Protein 2EA9 (pdb70)

Organism: Escherichia coli (strain K12) (NCBI:txid83333)

Solvent-accessible surface area: 5491 Å² total; per-residue (Å²): 143,63,20,13,96,30,4,106,119,46,128,75,76,23,13,24,7,7,40,0,40,24,108,68,74,115,16,66,119,58,75,95,50,19,23,86,42,48,169,10,55,130,57,45,62,76,116,8,102,109,4,30,77,71,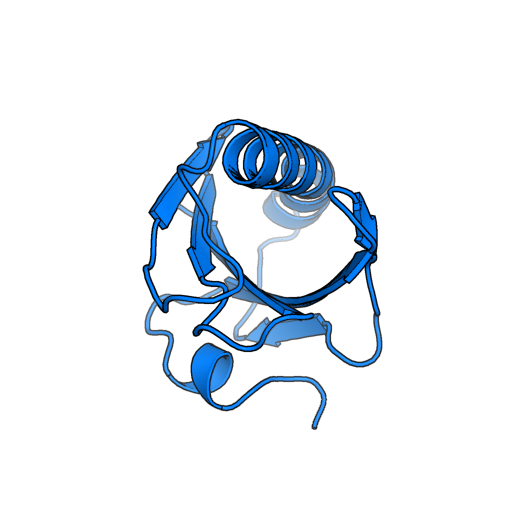0,23,54,46,0,46,64,23,14,94,93,40,104,1,42,38,178,103,68,70,67,27,73,17,138,45,119,56,8,6,0,30,0,9,1,67,27,42,86,20,75,0,26,2,0,0,20,38,113

CATH classification: 3.30.450.20

Secondary structure (DSSP, 8-state):
--S-HHHHT--SSSEEEEEEEEETTEEEP-GGGEEEES---TTHHHHHHHHHHHHHHHHHHHHHHSSS-TTS--EEEEEETTEEEEEE-TT-SSEEEEEEEE-

Nearest PDB structures (foldseek):
  2ea9-assembly1_A  TM=1.010E+00  e=6.365E-22  Escherichia coli
  2inw-assembly2_B  TM=9.577E-01  e=6.386E-15  Shigella flexneri
  2h28-assembly3_A  TM=9.474E-01  e=1.035E-14  Escherichia coli
  2h28-assembly3_B  TM=9.550E-01  e=2.889E-14  Escherichia coli
  2jn7-assembly1_A  TM=7.234E-01  e=9.665E-14  Escherichia coli

Radius of gyration: 12.67 Å; Cα contacts (8 Å, |Δi|>4): 206; chains: 1; bounding box: 33×30×24 Å

Foldseek 3Di:
DLEDPVRVPDDDPFKKKFKWWDDPLATHGDNSNIDTDHDDDPVVVVVVVVCPVVVRVVSSVCVVVVVADLQDWDWDWDDDDQKIKIWTNNRPNTIIIMMMDGD

InterPro domains:
  IPR009320 Antitoxin CbeA [PF06154] (5-103)
  IPR038025 Antitoxin CbeA superfamily [SSF143737] (3-104)

B-factor: mean 31.75, std 6.71, range [15.85, 56.63]

Sequence (103 aa):
MSNTTWGLQRDITPRLGARLVQEGNQLHYLADRASITGKFSDAECPKLDVVFPHFISQIESMLTTGELNPRHAQCVTLYHNGFTCEADTLGSCGYVYIAVYPT

Structure (mmCIF, N/CA/C/O backbone):
data_2EA9
#
_entry.id   2EA9
#
_cell.length_a   49.865
_cell.length_b   49.865
_cell.length_c   38.540
_cell.angle_alpha   90.00
_cell.angle_beta   90.00
_cell.angle_gamma   120.00
#
_symmetry.space_group_name_H-M   'P 32'
#
loop_
_entity.id
_entity.type
_entity.pdbx_description
1 polymer 'Hypothetical protein yfjZ'
2 water water
#
loop_
_atom_site.group_PDB
_atom_site.id
_atom_site.type_symbol
_atom_site.label_atom_id
_atom_site.label_alt_id
_atom_site.label_comp_id
_atom_site.label_asym_id
_atom_site.label_entity_id
_atom_site.label_seq_id
_atom_site.pdbx_PDB_ins_code
_atom_site.Cartn_x
_atom_site.Cartn_y
_atom_site.Cartn_z
_atom_site.occupancy
_atom_site.B_iso_or_equiv
_atom_site.auth_seq_id
_atom_site.auth_comp_id
_atom_site.auth_asym_id
_atom_site.auth_atom_id
_atom_site.pdbx_PDB_model_num
ATOM 1 N N . MET A 1 1 ? 8.559 -1.586 10.704 1.00 34.99 8 MET A N 1
ATOM 2 C CA . MET A 1 1 ? 7.463 -0.724 11.256 1.00 35.02 8 MET A CA 1
ATOM 3 C C . MET A 1 1 ? 6.617 -0.070 10.171 1.00 33.86 8 MET A C 1
ATOM 4 O O . MET A 1 1 ? 7.133 0.616 9.295 1.00 34.56 8 MET A O 1
ATOM 9 N N . SER A 1 2 ? 5.312 -0.284 10.257 1.00 33.69 9 SER A N 1
ATOM 10 C CA . SER A 1 2 ? 4.363 0.298 9.327 1.00 33.91 9 SER A CA 1
ATOM 11 C C . SER A 1 2 ? 3.920 1.646 9.915 1.00 34.06 9 SER A C 1
ATOM 12 O O . SER A 1 2 ? 3.568 2.573 9.180 1.00 33.69 9 SER A O 1
ATOM 15 N N . ASN A 1 3 ? 3.943 1.749 11.244 1.00 32.31 10 ASN A N 1
ATOM 16 C CA . ASN A 1 3 ? 3.570 2.993 11.924 1.00 31.13 10 ASN A CA 1
ATOM 17 C C . ASN A 1 3 ? 4.872 3.734 12.196 1.00 29.45 10 ASN A C 1
ATOM 18 O O . ASN A 1 3 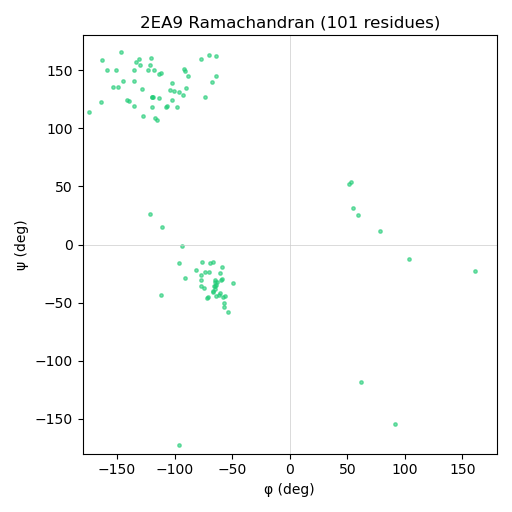? 5.927 3.340 11.704 1.00 27.53 10 ASN A O 1
ATOM 23 N N . THR A 1 4 ? 4.786 4.824 12.950 1.00 26.66 11 THR A N 1
ATOM 24 C CA . THR A 1 4 ? 5.971 5.596 13.317 1.00 24.20 11 THR A CA 1
ATOM 25 C C . THR A 1 4 ? 5.875 5.798 14.823 1.00 22.38 11 THR A C 1
ATOM 26 O O . THR A 1 4 ? 4.795 5.649 15.396 1.00 22.74 11 THR A O 1
ATOM 30 N N . THR A 1 5 ? 6.993 6.101 15.469 1.00 23.33 12 THR A N 1
ATOM 31 C CA . THR A 1 5 ? 6.967 6.332 16.908 1.00 23.27 12 THR A CA 1
ATOM 32 C C . THR A 1 5 ? 5.956 7.444 17.226 1.00 23.23 12 THR A C 1
ATOM 33 O O . THR A 1 5 ? 5.146 7.319 18.147 1.00 25.00 12 THR A O 1
ATOM 37 N N . TRP A 1 6 ? 5.991 8.519 16.443 1.00 23.52 13 TRP A N 1
ATOM 38 C CA . TRP A 1 6 ? 5.073 9.647 16.632 1.00 23.24 13 TRP A CA 1
ATOM 39 C C . TRP A 1 6 ? 3.625 9.212 16.463 1.00 22.47 13 TRP A C 1
ATOM 40 O O . TRP A 1 6 ? 2.750 9.607 17.237 1.00 22.88 13 TRP A O 1
ATOM 51 N N . GLY A 1 7 ? 3.385 8.407 15.431 1.00 22.51 14 GLY A N 1
ATOM 52 C CA . GLY A 1 7 ? 2.044 7.932 15.149 1.00 22.15 14 GLY A CA 1
ATOM 53 C C . GLY A 1 7 ? 1.492 7.008 16.217 1.00 22.76 14 GLY A C 1
ATOM 54 O O . GLY A 1 7 ? 0.289 7.019 16.495 1.00 22.41 14 GLY A O 1
ATOM 55 N N . LEU A 1 8 ? 2.358 6.186 16.803 1.00 24.39 15 LEU A N 1
ATOM 56 C CA . LEU A 1 8 ? 1.925 5.272 17.858 1.00 26.95 15 LEU A CA 1
ATOM 57 C C . LEU A 1 8 ? 1.546 6.019 19.149 1.00 28.76 15 LEU A C 1
ATOM 58 O O . LEU A 1 8 ? 0.893 5.451 20.021 1.00 28.43 15 LEU A O 1
ATOM 63 N N . GLN A 1 9 ? 1.953 7.285 19.263 1.00 29.45 16 GLN A N 1
ATOM 64 C CA . GLN A 1 9 ? 1.653 8.084 20.445 1.00 32.36 16 GLN A CA 1
ATOM 65 C C . GLN A 1 9 ? 0.390 8.907 20.305 1.00 35.37 16 GLN A C 1
ATOM 66 O O . GLN A 1 9 ? 0.023 9.638 21.227 1.00 36.60 16 GLN A O 1
ATOM 72 N N . ARG A 1 10 ? -0.265 8.826 19.150 1.00 37.18 17 ARG A N 1
ATOM 73 C CA . ARG A 1 10 ? -1.514 9.557 18.953 1.00 39.18 17 ARG A CA 1
ATOM 74 C C . ARG A 1 10 ? -2.460 8.924 19.964 1.00 40.25 17 ARG A C 1
ATOM 75 O O . ARG A 1 10 ? -2.200 7.821 20.451 1.00 40.79 17 ARG A O 1
ATOM 83 N N . ASP A 1 11 ? -3.553 9.601 20.284 1.00 41.84 18 ASP A N 1
ATOM 84 C CA . ASP A 1 11 ? -4.493 9.047 21.254 1.00 43.06 18 ASP A CA 1
ATOM 85 C C . ASP A 1 11 ? -5.833 8.649 20.641 1.00 42.38 18 ASP A C 1
ATOM 86 O O . ASP A 1 11 ? -6.359 7.580 20.949 1.00 44.00 18 ASP A O 1
ATOM 91 N N . ILE A 1 12 ? -6.373 9.493 19.765 1.00 40.40 19 ILE A N 1
ATOM 92 C CA . ILE A 1 12 ? -7.670 9.217 19.158 1.00 38.34 19 ILE A CA 1
ATOM 93 C C . ILE A 1 12 ? -7.691 7.969 18.289 1.00 38.97 19 ILE A C 1
ATOM 94 O O . ILE A 1 12 ? -6.719 7.629 17.613 1.00 38.24 19 ILE A O 1
ATOM 99 N N . THR A 1 13 ? -8.825 7.289 18.318 1.00 37.81 20 THR A N 1
ATOM 100 C CA . THR A 1 13 ? -9.007 6.067 17.561 1.00 37.30 20 THR A CA 1
ATOM 101 C C . THR A 1 13 ? -10.454 6.044 17.095 1.00 35.78 20 THR A C 1
ATOM 102 O O . THR A 1 13 ? -11.345 6.458 17.832 1.00 37.46 20 THR A O 1
ATOM 106 N N . PRO A 1 14 ? -10.706 5.586 15.856 1.00 33.67 21 PRO A N 1
ATOM 107 C CA . PRO A 1 14 ? -9.731 5.096 14.882 1.00 30.81 21 PRO A CA 1
ATOM 108 C C . PRO A 1 14 ? -8.956 6.210 14.195 1.00 28.70 21 PRO A C 1
ATOM 109 O O . PRO A 1 14 ? -9.393 7.361 14.154 1.00 28.77 21 PRO A O 1
ATOM 113 N N . ARG A 1 15 ? -7.804 5.857 13.647 1.00 26.40 22 ARG A N 1
ATOM 114 C CA . ARG A 1 15 ? -7.001 6.829 12.944 1.00 25.16 22 ARG A CA 1
ATOM 115 C C . ARG A 1 15 ? -6.163 6.202 11.853 1.00 25.37 22 ARG A C 1
ATOM 116 O O . ARG A 1 15 ? -5.771 5.037 11.938 1.00 25.66 22 ARG A O 1
ATOM 124 N N . LEU A 1 16 ? -5.907 6.998 10.824 1.00 25.38 23 LEU A N 1
ATOM 125 C CA . LEU A 1 16 ? -5.092 6.600 9.685 1.00 25.15 23 LEU A CA 1
ATOM 126 C C . LEU A 1 16 ? -3.769 7.337 9.855 1.00 24.18 23 LEU A C 1
ATOM 127 O O . LEU A 1 16 ? -3.743 8.569 9.879 1.00 23.50 23 LEU A O 1
ATOM 132 N N . GLY A 1 17 ? -2.676 6.595 9.980 1.00 21.23 24 GLY A N 1
ATOM 133 C CA . GLY A 1 17 ? -1.394 7.243 10.143 1.00 21.22 24 GLY A CA 1
ATOM 134 C 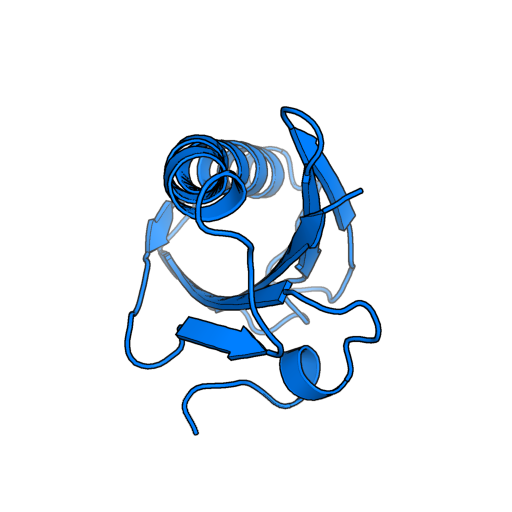C . GLY A 1 17 ? -0.496 7.041 8.937 1.00 21.10 24 GLY A C 1
ATOM 135 O O . GLY A 1 17 ? -0.572 6.016 8.262 1.00 21.56 24 GLY A O 1
ATOM 136 N N . ALA A 1 18 ? 0.344 8.019 8.646 1.00 20.33 25 ALA A N 1
ATOM 137 C CA . ALA A 1 18 ? 1.253 7.885 7.524 1.00 22.67 25 ALA A CA 1
ATOM 138 C C . ALA A 1 18 ? 2.417 8.829 7.674 1.00 21.95 25 ALA A C 1
ATOM 139 O O . ALA A 1 18 ? 2.298 9.892 8.285 1.00 22.44 25 ALA A O 1
ATOM 141 N N . ARG A 1 19 ? 3.548 8.420 7.121 1.00 20.71 26 ARG A N 1
ATOM 142 C CA . ARG A 1 19 ? 4.733 9.248 7.124 1.00 21.19 26 ARG A CA 1
ATOM 143 C C . ARG A 1 19 ? 4.964 9.495 5.643 1.00 21.94 26 ARG A C 1
ATOM 144 O O . ARG A 1 19 ? 5.315 8.577 4.904 1.00 24.32 26 ARG A O 1
ATOM 152 N N . LEU A 1 20 ? 4.722 10.722 5.208 1.00 22.46 27 LEU A N 1
ATOM 153 C CA . LEU A 1 20 ? 4.912 11.079 3.812 1.00 24.18 27 LEU A CA 1
ATOM 154 C C . LEU A 1 20 ? 6.319 11.625 3.571 1.00 25.16 27 LEU A C 1
ATOM 155 O O . LEU A 1 20 ? 6.944 12.203 4.465 1.00 24.67 27 LEU A O 1
ATOM 160 N N . VAL A 1 21 ? 6.815 11.429 2.357 1.00 27.34 28 VAL A N 1
ATOM 161 C CA . VAL A 1 21 ? 8.139 11.912 1.985 1.00 29.74 28 VAL A CA 1
ATOM 162 C C . VAL A 1 21 ? 7.977 13.257 1.289 1.00 30.96 28 VAL A C 1
ATOM 163 O O . VAL A 1 21 ? 7.167 13.414 0.371 1.00 28.47 28 VAL A O 1
ATOM 167 N N . GLN A 1 22 ? 8.765 14.225 1.731 1.00 32.66 29 GLN A N 1
ATOM 168 C CA . GLN A 1 22 ? 8.707 15.546 1.154 1.00 33.88 29 GLN A CA 1
ATOM 169 C C . GLN A 1 22 ? 9.772 15.807 0.100 1.00 36.07 29 GLN A C 1
ATOM 170 O O . GLN A 1 22 ? 10.966 15.745 0.378 1.00 36.48 29 GLN A O 1
ATOM 176 N N . GLU A 1 23 ? 9.323 16.079 -1.120 1.00 37.73 30 GLU A N 1
ATOM 177 C CA . GLU A 1 23 ? 10.215 16.408 -2.222 1.00 38.95 30 GLU A CA 1
ATOM 178 C C . GLU A 1 23 ? 9.855 17.841 -2.553 1.00 38.81 30 GLU A C 1
ATOM 179 O O . GLU A 1 23 ? 8.791 18.107 -3.115 1.00 37.57 30 GLU A O 1
ATOM 185 N N . GLY A 1 24 ? 10.736 18.769 -2.202 1.00 38.23 31 GLY A N 1
ATOM 186 C CA . GLY A 1 24 ? 10.428 20.161 -2.451 1.00 37.66 31 GLY A CA 1
ATOM 187 C C . GLY A 1 24 ? 9.188 20.445 -1.630 1.00 37.50 31 GLY A C 1
ATOM 188 O O . GLY A 1 24 ? 9.207 20.313 -0.403 1.00 37.84 31 GLY A O 1
ATOM 189 N N . ASN A 1 25 ? 8.103 20.819 -2.304 1.00 37.46 32 ASN A N 1
ATOM 190 C CA . ASN A 1 25 ? 6.839 21.106 -1.632 1.00 37.56 32 ASN A CA 1
ATOM 191 C C . ASN A 1 25 ? 5.793 20.053 -1.969 1.00 35.36 32 ASN A C 1
ATOM 192 O O . ASN A 1 25 ? 4.597 20.251 -1.742 1.00 35.25 32 ASN A O 1
ATOM 197 N N . GLN A 1 26 ? 6.258 18.933 -2.511 1.00 34.65 33 GLN A N 1
ATOM 198 C CA . GLN A 1 26 ? 5.383 17.834 -2.876 1.00 34.45 33 GLN A CA 1
ATOM 199 C C . GLN A 1 26 ? 5.479 16.707 -1.871 1.00 32.47 33 GLN A C 1
ATOM 200 O O . GLN A 1 26 ? 6.575 16.306 -1.479 1.00 31.33 33 GLN A O 1
ATOM 206 N N . LEU A 1 27 ? 4.327 16.207 -1.445 1.00 31.28 34 LEU A N 1
ATOM 207 C CA . LEU A 1 27 ? 4.294 15.114 -0.481 1.00 32.26 34 LEU A CA 1
ATOM 208 C C . LEU A 1 27 ? 3.993 13.801 -1.174 1.00 32.23 34 LEU A C 1
ATOM 209 O O . LEU A 1 27 ? 2.979 13.672 -1.853 1.00 33.67 34 LEU A O 1
ATOM 214 N N . HIS A 1 28 ? 4.872 12.825 -0.999 1.00 32.47 35 HIS A N 1
ATOM 215 C CA . HIS A 1 28 ? 4.672 11.531 -1.616 1.00 33.29 35 HIS A CA 1
ATOM 216 C C . HIS A 1 28 ? 4.158 10.523 -0.613 1.00 34.12 35 HIS A C 1
ATOM 217 O O . HIS A 1 28 ? 4.595 10.478 0.538 1.00 33.59 35 HIS A O 1
ATOM 224 N N . TYR A 1 29 ? 3.217 9.708 -1.062 1.00 34.32 36 TYR A N 1
ATOM 225 C CA . TYR A 1 29 ? 2.631 8.693 -0.211 1.00 34.43 36 TYR A CA 1
ATOM 226 C C . TYR A 1 29 ? 3.383 7.381 -0.298 1.00 35.33 36 TYR A C 1
ATOM 227 O O . TYR A 1 29 ? 3.720 6.922 -1.387 1.00 35.12 36 TYR A O 1
ATOM 236 N N . LEU A 1 30 ? 3.634 6.778 0.859 1.00 35.61 37 LEU A N 1
ATOM 237 C CA . LEU A 1 30 ? 4.311 5.492 0.927 1.00 36.08 37 LEU A CA 1
ATOM 238 C C . LEU A 1 30 ? 3.485 4.534 1.771 1.00 36.54 37 LEU A C 1
ATOM 239 O O . LEU A 1 30 ? 3.362 4.698 2.987 1.00 35.80 37 LEU A O 1
ATOM 244 N N . ALA A 1 31 ? 2.916 3.536 1.100 1.00 35.63 38 ALA A N 1
ATOM 245 C CA . ALA A 1 31 ? 2.080 2.525 1.737 1.00 37.84 38 ALA A CA 1
ATOM 246 C C . ALA A 1 31 ? 2.802 1.739 2.834 1.00 39.06 38 ALA A C 1
ATOM 247 O O . ALA A 1 31 ? 2.176 1.278 3.788 1.00 40.34 38 ALA A O 1
ATOM 249 N N . ASP A 1 32 ? 4.116 1.591 2.693 1.00 38.94 39 ASP A N 1
ATOM 250 C CA . ASP A 1 32 ? 4.915 0.856 3.666 1.00 38.88 39 ASP A CA 1
ATOM 251 C C . ASP A 1 32 ? 4.936 1.603 4.998 1.00 37.56 39 ASP A C 1
ATOM 252 O O . ASP A 1 32 ? 5.339 1.053 6.025 1.00 37.47 39 ASP A O 1
ATOM 257 N N . ARG A 1 33 ? 4.525 2.868 4.971 1.00 35.53 40 ARG A N 1
ATOM 258 C CA . ARG A 1 33 ? 4.482 3.685 6.182 1.00 33.17 40 ARG A CA 1
ATOM 259 C C . ARG A 1 33 ? 3.077 4.204 6.455 1.00 32.34 40 ARG A C 1
ATOM 260 O O . ARG A 1 33 ? 2.910 5.249 7.074 1.00 31.96 40 ARG A O 1
ATOM 268 N N . ALA A 1 34 ? 2.073 3.473 5.975 1.00 31.44 41 ALA A N 1
ATOM 269 C CA . ALA A 1 34 ? 0.678 3.834 6.198 1.00 31.76 41 ALA A CA 1
ATOM 270 C C . ALA A 1 34 ? 0.088 2.745 7.092 1.00 32.34 41 ALA A C 1
ATOM 271 O O . ALA A 1 34 ? 0.470 1.577 6.991 1.00 31.43 41 ALA A O 1
ATOM 273 N N . SER A 1 35 ? -0.844 3.124 7.960 1.00 31.69 42 SER A N 1
ATOM 274 C CA . SER A 1 35 ? -1.461 2.164 8.860 1.00 31.91 42 SER A CA 1
ATOM 275 C C . SER A 1 35 ? -2.749 2.693 9.457 1.00 31.83 42 SER A C 1
ATOM 276 O O . SER A 1 35 ? -2.975 3.900 9.499 1.00 32.24 42 SER A O 1
ATOM 279 N N . ILE A 1 36 ? -3.590 1.772 9.919 1.00 32.19 43 ILE A N 1
ATOM 280 C CA . ILE A 1 36 ? -4.860 2.118 10.546 1.00 30.73 43 ILE A CA 1
ATOM 281 C C . ILE A 1 36 ? -4.816 1.568 11.956 1.00 30.90 43 ILE A C 1
ATOM 282 O O . ILE A 1 36 ? -4.517 0.392 12.162 1.00 30.15 43 ILE A O 1
ATOM 287 N N . THR A 1 37 ? -5.083 2.431 12.927 1.00 31.84 44 THR A N 1
ATOM 288 C CA . THR A 1 37 ? -5.116 2.024 14.323 1.00 30.75 44 THR A CA 1
ATOM 289 C C . THR A 1 37 ? -6.591 2.057 14.670 1.00 29.85 44 THR A C 1
ATOM 290 O O . THR A 1 37 ? -7.237 3.107 14.594 1.00 29.40 44 THR A O 1
ATOM 294 N N . GLY A 1 38 ? -7.124 0.898 15.031 1.00 31.03 45 GLY A N 1
ATOM 295 C CA . GLY A 1 38 ? -8.534 0.803 15.337 1.00 31.59 45 GLY A CA 1
ATOM 296 C C . GLY A 1 38 ? -9.209 0.446 14.028 1.00 33.95 45 GLY A C 1
ATOM 297 O O . GLY A 1 38 ? -8.566 -0.116 13.137 1.00 34.14 45 GLY A O 1
ATOM 298 N N . LYS A 1 39 ? -10.486 0.790 13.893 1.00 33.84 46 LYS A N 1
ATOM 299 C CA . LYS A 1 39 ? -11.225 0.471 12.678 1.00 34.88 46 LYS A CA 1
ATOM 300 C C . LYS A 1 39 ? -12.313 1.473 12.321 1.00 33.48 46 LYS A C 1
ATOM 301 O O . LYS A 1 39 ? -13.084 1.912 13.175 1.00 35.18 46 LYS A O 1
ATOM 307 N N . PHE A 1 40 ? -12.362 1.834 11.046 1.00 31.49 47 PHE A N 1
ATOM 308 C CA . PHE A 1 40 ? -13.365 2.751 10.539 1.00 31.01 47 PHE A CA 1
ATOM 309 C C . PHE A 1 40 ? -14.565 1.925 10.064 1.00 33.09 47 PHE A C 1
ATOM 310 O O . PHE A 1 40 ? -14.409 0.782 9.625 1.00 31.87 47 PHE A O 1
ATOM 318 N N . SER A 1 41 ? -15.757 2.506 10.163 1.00 34.02 48 SER A N 1
ATOM 319 C CA . SER A 1 41 ? -16.978 1.837 9.731 1.00 35.17 48 SER A CA 1
ATOM 320 C C . SER A 1 41 ? -16.945 1.749 8.211 1.00 36.16 48 SER A C 1
ATOM 321 O O . SER A 1 41 ? -16.172 2.454 7.564 1.00 34.74 48 SER A O 1
ATOM 324 N N . ASP A 1 42 ? -17.782 0.886 7.641 1.00 36.62 49 ASP A N 1
ATOM 325 C CA . ASP A 1 42 ? -17.824 0.734 6.190 1.00 37.23 49 ASP A CA 1
ATOM 326 C C . ASP A 1 42 ? -18.181 2.051 5.529 1.00 37.18 49 ASP A C 1
ATOM 327 O O . ASP A 1 42 ? -17.765 2.328 4.401 1.00 35.38 49 ASP A O 1
ATOM 332 N N . ALA A 1 43 ? -18.970 2.855 6.237 1.00 36.13 50 ALA A N 1
ATOM 333 C CA . ALA A 1 43 ? -19.400 4.152 5.729 1.00 36.16 50 ALA A CA 1
ATOM 334 C C . ALA A 1 43 ? -18.240 5.145 5.703 1.00 35.36 50 ALA A C 1
ATOM 335 O O . ALA A 1 43 ? -18.040 5.855 4.711 1.00 36.15 50 ALA A O 1
ATOM 337 N N . GLU A 1 44 ? -17.473 5.189 6.788 1.00 32.52 51 GLU A N 1
ATOM 338 C CA . GLU A 1 44 ? -16.335 6.099 6.884 1.00 31.89 51 GLU A CA 1
ATOM 339 C C . GLU A 1 44 ? -15.213 5.803 5.891 1.00 30.00 51 GLU A C 1
ATOM 340 O O . GLU A 1 44 ? -14.533 6.723 5.447 1.00 30.61 51 GLU A O 1
ATOM 346 N N . CYS A 1 45 ? -15.006 4.532 5.547 1.00 28.36 52 CYS A N 1
ATOM 347 C CA . CYS A 1 45 ? -13.925 4.183 4.623 1.00 29.09 52 CYS A CA 1
ATOM 348 C C . CYS A 1 45 ? -13.930 4.931 3.293 1.00 27.83 52 CYS A C 1
ATOM 349 O O . CYS A 1 45 ? -12.950 5.587 2.960 1.00 27.11 52 CYS A O 1
ATOM 352 N N . PRO A 1 46 ? -15.015 4.837 2.506 1.00 29.23 53 PRO A N 1
ATOM 353 C CA . PRO A 1 46 ? -14.953 5.580 1.245 1.00 29.89 53 PRO A CA 1
ATOM 354 C C . PRO A 1 46 ? -14.838 7.088 1.497 1.00 30.78 53 PRO A C 1
ATOM 355 O O . PRO A 1 46 ? -14.195 7.809 0.729 1.00 29.93 53 PRO A O 1
ATOM 359 N N . LYS A 1 47 ? -15.448 7.553 2.586 1.00 31.37 54 LYS A N 1
ATOM 360 C CA . LYS A 1 47 ? -15.414 8.970 2.952 1.00 31.86 54 LYS A CA 1
ATOM 361 C C . LYS A 1 47 ? -13.999 9.426 3.262 1.00 31.22 54 LYS A C 1
ATOM 362 O O . LYS A 1 47 ? -13.577 10.499 2.836 1.00 32.07 54 LYS A O 1
ATOM 368 N N . LEU A 1 48 ? -13.278 8.610 4.025 1.00 30.72 55 LEU A N 1
ATOM 369 C CA . LEU A 1 48 ? -11.902 8.922 4.384 1.00 30.79 55 LEU A CA 1
ATOM 370 C C . LEU A 1 48 ? -11.003 8.943 3.149 1.00 28.20 55 LEU A C 1
ATOM 371 O O . LEU A 1 48 ? -10.069 9.746 3.070 1.00 28.46 55 LEU A O 1
ATOM 376 N N . ASP A 1 49 ? -11.273 8.064 2.188 1.00 26.57 56 ASP A N 1
ATOM 377 C CA . ASP A 1 49 ? -10.463 8.028 0.962 1.00 28.50 56 ASP A CA 1
ATOM 378 C C . ASP A 1 49 ? -10.628 9.310 0.165 1.00 27.96 56 ASP A C 1
ATOM 379 O O . ASP A 1 49 ? -9.714 9.726 -0.539 1.00 28.66 56 ASP A O 1
ATOM 384 N N . VAL A 1 50 ? -11.801 9.925 0.266 1.00 30.44 57 VAL A N 1
ATOM 385 C CA . VAL A 1 50 ? -12.062 11.160 -0.459 1.00 32.03 57 VAL A CA 1
ATOM 386 C C . VAL A 1 50 ? -11.399 12.354 0.227 1.00 32.40 57 VAL A C 1
ATOM 387 O O . VAL A 1 50 ? -10.915 13.262 -0.443 1.00 35.81 57 VAL A O 1
ATOM 391 N N . VAL A 1 51 ? -11.358 12.348 1.558 1.00 32.81 58 VAL A N 1
ATOM 392 C CA . VAL A 1 51 ? -10.765 13.462 2.302 1.00 32.57 58 VAL A CA 1
ATOM 393 C C . VAL A 1 51 ? -9.242 13.443 2.426 1.00 32.57 58 VAL A C 1
ATOM 394 O O . VAL A 1 51 ? -8.624 14.487 2.663 1.00 34.18 58 VAL A O 1
ATOM 398 N N . PHE A 1 52 ? -8.637 12.270 2.271 1.00 31.36 59 PHE A N 1
ATOM 399 C CA . PHE A 1 52 ? -7.192 12.145 2.395 1.00 30.62 59 PHE A CA 1
ATOM 400 C C . PHE A 1 52 ? -6.420 13.052 1.428 1.00 31.17 59 PHE A C 1
ATOM 401 O O . PHE A 1 52 ? -5.551 13.828 1.848 1.00 31.16 59 PHE A O 1
ATOM 409 N N . PRO A 1 53 ? -6.722 12.968 0.120 1.00 31.45 60 PRO A N 1
ATOM 410 C CA . PRO A 1 53 ? -6.019 13.811 -0.850 1.00 31.43 60 PRO A CA 1
ATOM 411 C C . PRO A 1 53 ? -6.224 15.303 -0.582 1.00 31.22 60 PRO A C 1
ATOM 412 O O . PRO A 1 53 ? -5.407 16.134 -0.977 1.00 30.70 60 PRO A O 1
ATOM 416 N N . HIS A 1 54 ? -7.317 15.648 0.085 1.00 31.45 61 HIS A N 1
ATOM 417 C CA . HIS A 1 54 ? -7.568 17.049 0.373 1.00 32.26 61 HIS A CA 1
ATOM 418 C C . HIS A 1 54 ? -6.640 17.506 1.488 1.00 30.57 61 HIS A C 1
ATOM 419 O O . HIS A 1 54 ? -6.153 18.641 1.476 1.00 30.68 61 HIS A O 1
ATOM 426 N N . PHE A 1 55 ? -6.397 16.636 2.463 1.00 28.89 62 PHE A N 1
ATOM 427 C CA . PHE A 1 55 ? -5.484 16.997 3.543 1.00 26.89 62 PHE A CA 1
ATOM 428 C C . PHE A 1 55 ? -4.075 17.149 2.981 1.00 25.43 62 PHE A C 1
ATOM 429 O O . PHE A 1 55 ? -3.352 18.077 3.346 1.00 25.07 62 PHE A O 1
ATOM 437 N N . ILE A 1 56 ? -3.687 16.253 2.082 1.00 25.36 63 ILE A N 1
ATOM 438 C CA . ILE A 1 56 ? -2.350 16.342 1.504 1.00 27.06 63 ILE A CA 1
ATOM 439 C C . ILE A 1 56 ? -2.126 17.703 0.835 1.00 27.73 63 ILE A C 1
ATOM 440 O O . ILE A 1 56 ? -1.122 18.365 1.093 1.00 26.90 63 ILE A O 1
ATOM 445 N N . SER A 1 57 ? -3.057 18.114 -0.024 1.00 27.81 64 SER A N 1
ATOM 446 C CA . SER A 1 57 ? -2.939 19.405 -0.698 1.00 28.42 64 SER A CA 1
ATOM 447 C C . SER A 1 57 ? -2.903 20.545 0.326 1.00 28.13 64 SER A C 1
ATOM 448 O O . SER A 1 57 ? -2.125 21.492 0.184 1.00 29.32 64 SER A O 1
ATOM 451 N N . GLN A 1 58 ? -3.742 20.461 1.354 1.00 26.39 65 GLN A N 1
ATOM 452 C CA . GLN A 1 58 ? -3.758 21.497 2.378 1.00 27.07 65 GLN A CA 1
ATOM 453 C C . GLN A 1 58 ? -2.369 21.609 2.991 1.00 24.90 65 GLN A C 1
ATOM 454 O O . GLN A 1 58 ? -1.842 22.700 3.169 1.00 24.04 65 GLN A O 1
ATOM 460 N N . ILE A 1 59 ? -1.779 20.459 3.295 1.00 24.45 66 ILE A N 1
ATOM 461 C CA . ILE A 1 59 ? -0.452 20.386 3.888 1.00 22.32 66 ILE A CA 1
ATOM 462 C C . ILE A 1 59 ? 0.654 20.875 2.950 1.00 23.62 66 ILE A C 1
ATOM 463 O O . ILE A 1 59 ? 1.597 21.544 3.389 1.00 21.88 66 ILE A O 1
ATOM 468 N N . GLU A 1 60 ? 0.556 20.536 1.669 1.00 22.68 67 GLU A N 1
ATOM 469 C CA . GLU A 1 60 ? 1.566 20.991 0.708 1.00 24.36 67 GLU A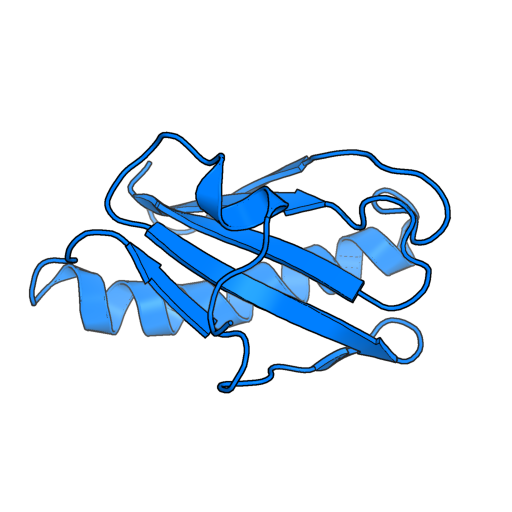 CA 1
ATOM 470 C C . GLU A 1 60 ? 1.478 22.509 0.634 1.00 24.59 67 GLU A C 1
ATOM 471 O O . GLU A 1 60 ? 2.490 23.199 0.523 1.00 22.31 67 GLU A O 1
ATOM 477 N N . SER A 1 61 ? 0.253 23.021 0.693 1.00 23.52 68 SER A N 1
ATOM 478 C CA . SER A 1 61 ? 0.028 24.452 0.649 1.00 26.36 68 SER A CA 1
ATOM 479 C C . SER A 1 61 ? 0.647 25.127 1.894 1.00 26.58 68 SER A C 1
ATOM 480 O O . SER A 1 61 ? 1.176 26.234 1.809 1.00 25.84 68 SER A O 1
ATOM 483 N N . MET A 1 62 ? 0.616 24.448 3.041 1.00 27.48 69 MET A N 1
ATOM 484 C CA . MET A 1 62 ? 1.184 25.011 4.264 1.00 24.83 69 MET A CA 1
ATOM 485 C C . MET A 1 62 ? 2.723 25.018 4.275 1.00 25.63 69 MET A C 1
ATOM 486 O O . MET A 1 62 ? 3.351 25.815 4.984 1.00 24.44 69 MET A O 1
ATOM 491 N N . LEU A 1 63 ? 3.327 24.134 3.492 1.00 24.43 70 LEU A N 1
ATOM 492 C CA . LEU A 1 63 ? 4.781 24.077 3.376 1.00 27.32 70 LEU A CA 1
ATOM 493 C C . LEU A 1 63 ? 5.252 25.220 2.473 1.00 27.76 70 LEU A C 1
ATOM 494 O O . LEU A 1 63 ? 6.348 25.741 2.634 1.00 28.14 70 LEU A O 1
ATOM 499 N N . THR A 1 64 ? 4.414 25.604 1.519 1.00 29.54 71 THR A N 1
ATOM 500 C CA . THR A 1 64 ? 4.760 26.691 0.617 1.00 29.29 71 THR A CA 1
ATOM 501 C C . THR A 1 64 ? 4.711 28.019 1.363 1.00 29.48 71 THR A C 1
ATOM 502 O O . THR A 1 64 ? 5.627 28.837 1.249 1.00 28.71 71 THR A O 1
ATOM 506 N N . THR A 1 65 ? 3.644 28.230 2.132 1.00 29.41 72 THR A N 1
ATOM 507 C CA . THR A 1 65 ? 3.492 29.471 2.885 1.00 29.77 72 THR A CA 1
ATOM 508 C C . THR A 1 65 ? 4.496 29.548 4.032 1.00 30.35 72 THR A C 1
ATOM 509 O O . THR A 1 65 ? 4.851 30.634 4.489 1.00 30.74 72 THR A O 1
ATOM 513 N N . GLY A 1 66 ? 4.965 28.392 4.486 1.00 30.07 73 GLY A N 1
ATOM 514 C CA . GLY A 1 66 ? 5.924 28.372 5.576 1.00 30.88 73 GLY A CA 1
ATOM 515 C C . GLY A 1 66 ? 5.273 27.974 6.884 1.00 31.66 73 GLY A C 1
ATOM 516 O O . GLY A 1 66 ? 5.950 27.673 7.864 1.00 33.28 73 GLY A O 1
ATOM 517 N N . GLU A 1 67 ? 3.947 27.970 6.897 1.00 33.79 74 GLU A N 1
ATOM 518 C CA . GLU A 1 67 ? 3.205 27.599 8.086 1.00 35.95 74 GLU A CA 1
ATOM 519 C C . GLU A 1 67 ? 3.738 26.294 8.650 1.00 36.39 74 GLU A C 1
ATOM 520 O O . GLU A 1 67 ? 3.724 26.070 9.860 1.00 38.29 74 GLU A O 1
ATOM 526 N N . LEU A 1 68 ? 4.193 25.428 7.753 1.00 35.95 75 LEU A N 1
ATOM 527 C CA . LEU A 1 68 ? 4.766 24.141 8.122 1.00 34.14 75 LEU A CA 1
ATOM 528 C C . LEU A 1 68 ? 6.236 24.234 7.721 1.00 34.04 75 LEU A C 1
ATOM 529 O O . LEU A 1 68 ? 6.547 24.538 6.571 1.00 32.48 75 LEU A O 1
ATOM 534 N N . ASN A 1 69 ? 7.136 23.970 8.663 1.00 32.75 76 ASN A N 1
ATOM 535 C CA . ASN A 1 69 ? 8.561 24.071 8.390 1.00 32.14 76 ASN A CA 1
ATOM 536 C C . ASN A 1 69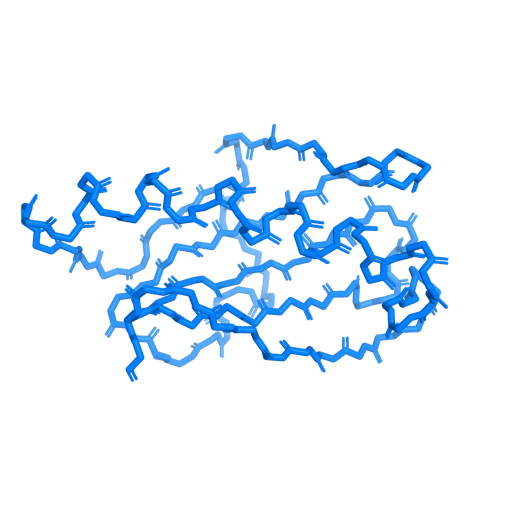 ? 9.318 22.758 8.574 1.00 31.76 76 ASN A C 1
ATOM 537 O O . ASN A 1 69 ? 9.371 22.212 9.676 1.00 30.65 76 ASN A O 1
ATOM 542 N N . PRO A 1 70 ? 9.930 22.240 7.491 1.00 31.20 77 PRO A N 1
ATOM 543 C CA . PRO A 1 70 ? 10.697 20.989 7.511 1.00 31.10 77 PRO A CA 1
ATOM 544 C C . PRO A 1 70 ? 11.865 20.989 8.498 1.00 32.60 77 PRO A C 1
ATOM 545 O O . PRO A 1 70 ? 12.369 19.931 8.870 1.00 32.29 77 PRO A O 1
ATOM 549 N N . ARG A 1 71 ? 12.293 22.177 8.916 1.00 34.06 78 ARG A N 1
ATOM 550 C CA . ARG A 1 71 ? 13.422 22.294 9.830 1.00 36.23 78 ARG A CA 1
ATOM 551 C C . ARG A 1 71 ? 13.024 22.426 11.297 1.00 37.19 78 ARG A C 1
ATOM 552 O O . ARG A 1 71 ? 13.856 22.246 12.186 1.00 37.66 78 ARG A O 1
ATOM 560 N N . HIS A 1 72 ? 11.761 22.741 11.555 1.00 37.59 79 HIS A N 1
ATOM 561 C CA . HIS A 1 72 ? 11.288 22.897 12.932 1.00 37.81 79 HIS A CA 1
ATOM 562 C C . HIS A 1 72 ? 10.040 22.067 13.199 1.00 36.85 79 HIS A C 1
ATOM 563 O O . HIS A 1 72 ? 9.104 22.061 12.392 1.00 35.30 79 HIS A O 1
ATOM 570 N N . ALA A 1 73 ? 10.034 21.367 14.331 1.00 35.47 80 ALA A N 1
ATOM 571 C CA . ALA A 1 73 ? 8.895 20.543 14.717 1.00 35.39 80 ALA A CA 1
ATOM 572 C C . ALA A 1 73 ? 7.757 21.442 15.177 1.00 35.74 80 ALA A C 1
ATOM 573 O O . ALA A 1 73 ? 7.945 22.304 16.035 1.00 35.58 80 ALA A O 1
ATOM 575 N N . GLN A 1 74 ? 6.582 21.250 14.589 1.00 35.74 81 GLN A N 1
ATOM 576 C CA . GLN A 1 74 ? 5.390 22.027 14.935 1.00 36.68 81 GLN A CA 1
ATOM 577 C C . GLN A 1 74 ? 4.151 21.322 14.391 1.00 36.22 81 GLN A C 1
ATOM 578 O O . GLN A 1 74 ? 4.049 21.063 13.193 1.00 37.61 81 GLN A O 1
ATOM 584 N N . CYS A 1 75 ? 3.218 21.008 15.282 1.00 34.00 82 CYS A N 1
ATOM 585 C CA . CYS A 1 75 ? 2.000 20.311 14.900 1.00 32.68 82 CYS A CA 1
ATOM 586 C C . CYS A 1 75 ? 0.904 21.284 14.483 1.00 31.73 82 CYS A C 1
ATOM 587 O O . CYS A 1 75 ? 0.809 22.391 15.010 1.00 30.59 82 CYS A O 1
ATOM 590 N N . VAL A 1 76 ? 0.107 20.877 13.499 1.00 30.42 83 VAL A N 1
ATOM 591 C CA . VAL A 1 76 ? -1.017 21.681 13.044 1.00 29.43 83 VAL A CA 1
ATOM 592 C C . VAL A 1 76 ? -2.226 20.770 13.005 1.00 29.35 83 VAL A C 1
ATOM 593 O O . VAL A 1 76 ? -2.089 19.547 12.893 1.00 26.71 83 VAL A O 1
ATOM 597 N N . THR A 1 77 ? -3.402 21.370 13.135 1.00 29.59 84 THR A N 1
ATOM 598 C CA . THR A 1 77 ? -4.659 20.637 13.117 1.00 29.99 84 THR A CA 1
ATOM 599 C C . THR A 1 77 ? -5.474 21.153 11.933 1.00 30.57 84 THR A C 1
ATOM 600 O O . THR A 1 77 ? -5.669 22.360 11.775 1.00 31.02 84 THR A O 1
ATOM 604 N N . LEU A 1 78 ? -5.918 20.225 11.093 1.00 30.21 85 LEU A N 1
ATOM 605 C CA . LEU A 1 78 ? -6.698 20.546 9.908 1.00 32.08 85 LEU A CA 1
ATOM 606 C C . LEU A 1 78 ? -8.068 19.852 9.956 1.00 32.74 85 LEU A C 1
ATOM 607 O O . LEU A 1 78 ? -8.252 18.864 10.672 1.00 32.23 85 LEU A O 1
ATOM 612 N N . TYR A 1 79 ? -9.016 20.364 9.174 1.00 34.81 86 TYR A N 1
ATOM 613 C CA . TYR A 1 79 ? -10.368 19.818 9.131 1.00 35.73 86 TYR A CA 1
ATOM 614 C C . TYR A 1 79 ? -10.872 19.681 7.695 1.00 38.12 86 TYR A C 1
ATOM 615 O O . TYR A 1 79 ? -10.491 20.456 6.810 1.00 38.29 86 TYR A O 1
ATOM 624 N N . HIS A 1 80 ? -11.735 18.696 7.471 1.00 38.10 87 HIS A N 1
ATOM 625 C CA . HIS A 1 80 ? -12.317 18.487 6.155 1.00 38.82 87 HIS A CA 1
ATOM 626 C C . HIS A 1 80 ? -13.383 17.398 6.168 1.00 38.89 87 HIS A C 1
ATOM 627 O O . HIS A 1 80 ? -13.087 16.229 6.407 1.00 39.06 87 HIS A O 1
ATOM 634 N N . ASN A 1 81 ? -14.627 17.804 5.919 1.00 39.18 88 ASN A N 1
ATOM 635 C CA . ASN A 1 81 ? -15.771 16.899 5.878 1.00 39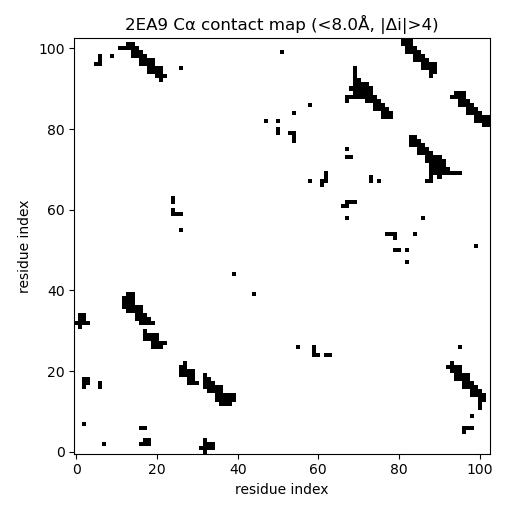.44 88 ASN A CA 1
ATOM 636 C C . ASN A 1 81 ? -15.944 15.968 7.080 1.00 38.34 88 ASN A C 1
ATOM 637 O O . ASN A 1 81 ? -16.084 14.760 6.912 1.00 38.83 88 ASN A O 1
ATOM 642 N N . GLY A 1 82 ? -15.938 16.518 8.288 1.00 37.53 89 GLY A N 1
ATOM 643 C CA . GLY A 1 82 ? -16.127 15.680 9.459 1.00 34.58 89 GLY A CA 1
ATOM 644 C C . GLY A 1 82 ? -14.903 14.906 9.895 1.00 32.84 89 GLY A C 1
ATOM 645 O O . GLY A 1 82 ? -14.992 14.005 10.735 1.00 31.07 89 GLY A O 1
ATOM 646 N N . PHE A 1 83 ? -13.754 15.248 9.326 1.00 31.08 90 PHE A N 1
ATOM 647 C CA . PHE A 1 83 ? -12.502 14.574 9.679 1.00 30.25 90 PHE A CA 1
ATOM 648 C C . PHE A 1 83 ? -11.476 15.580 10.160 1.00 29.81 90 PHE A C 1
ATOM 649 O O . PHE A 1 83 ? -11.476 16.742 9.745 1.00 29.73 90 PHE A O 1
ATOM 657 N N . THR A 1 84 ? -10.599 15.131 11.048 1.00 29.91 91 THR A N 1
ATOM 658 C CA . THR A 1 84 ? -9.531 15.985 11.550 1.00 28.42 91 THR A CA 1
ATOM 659 C C . THR A 1 84 ? -8.178 15.362 11.165 1.00 27.74 91 THR A C 1
ATOM 660 O O . THR A 1 84 ? -8.073 14.144 11.029 1.00 26.01 91 THR A O 1
ATOM 664 N N . CYS A 1 85 ? -7.159 16.197 10.965 1.00 26.91 92 CYS A N 1
ATOM 665 C CA . CYS A 1 85 ? -5.822 15.721 10.622 1.00 25.42 92 CYS A CA 1
ATOM 666 C C . CYS A 1 85 ? -4.736 16.508 11.340 1.00 26.31 92 CYS A C 1
ATOM 667 O O . CYS A 1 85 ? -4.668 17.745 11.245 1.00 23.97 92 CYS A O 1
ATOM 670 N N . GLU A 1 86 ? -3.899 15.786 12.075 1.00 25.84 93 GLU A N 1
ATOM 671 C CA . GLU A 1 86 ? -2.767 16.401 12.757 1.00 26.32 93 GLU A CA 1
ATOM 672 C C . GLU A 1 86 ? -1.558 16.106 11.873 1.00 25.09 93 GLU A C 1
ATOM 673 O O . GLU A 1 86 ? -1.355 14.971 11.453 1.00 22.49 93 GLU A O 1
ATOM 679 N N . ALA A 1 87 ? -0.757 17.124 11.589 1.00 23.84 94 ALA A N 1
ATOM 680 C CA . ALA A 1 87 ? 0.425 16.931 10.758 1.00 24.81 94 ALA A CA 1
ATOM 681 C C . ALA A 1 87 ? 1.623 17.655 11.363 1.00 25.60 94 ALA A C 1
ATOM 682 O O . ALA A 1 87 ? 1.486 18.758 11.898 1.00 25.80 94 ALA A O 1
ATOM 684 N N . ASP A 1 88 ? 2.795 17.031 11.299 1.00 23.57 95 ASP A N 1
ATOM 685 C CA . ASP A 1 88 ? 3.997 17.637 11.862 1.00 24.38 95 ASP A CA 1
ATOM 686 C C . ASP A 1 88 ? 5.236 17.121 11.139 1.00 23.11 95 ASP A C 1
ATOM 687 O O . ASP A 1 88 ? 5.354 15.923 10.875 1.00 22.28 95 ASP A O 1
ATOM 692 N N . THR A 1 89 ? 6.160 18.020 10.811 1.00 22.20 96 THR A N 1
ATOM 693 C CA . THR A 1 89 ? 7.394 17.614 10.141 1.00 22.61 96 THR A CA 1
ATOM 694 C C . THR A 1 89 ? 8.370 16.989 11.148 1.00 22.06 96 THR A C 1
ATOM 695 O O . THR A 1 89 ? 9.195 16.152 10.789 1.00 20.85 96 THR A O 1
ATOM 699 N N . LEU A 1 90 ? 8.243 17.387 12.413 1.00 22.57 97 LEU A N 1
ATOM 700 C CA . LEU A 1 90 ? 9.139 16.940 13.477 1.00 23.06 97 LEU A CA 1
ATOM 701 C C . LEU A 1 90 ? 10.564 17.345 13.109 1.00 23.35 97 LEU A C 1
ATOM 702 O O . LEU A 1 90 ? 11.528 16.725 13.550 1.00 23.54 97 LEU A O 1
ATOM 707 N N . GLY A 1 91 ? 10.678 18.388 12.291 1.00 22.95 98 GLY A N 1
ATOM 708 C CA . GLY A 1 91 ? 11.975 18.898 11.878 1.00 25.02 98 GLY A CA 1
ATOM 709 C C . GLY A 1 91 ? 12.862 17.842 11.253 1.00 26.03 98 GLY A C 1
ATOM 710 O O . GLY A 1 91 ? 14.083 17.907 11.359 1.00 25.57 98 GLY A O 1
ATOM 711 N N . SER A 1 92 ? 12.241 16.874 10.585 1.00 26.57 99 SER A N 1
ATOM 712 C CA . SER A 1 92 ? 12.961 15.781 9.943 1.00 28.02 99 SER A CA 1
ATOM 713 C C . SER A 1 92 ? 13.650 16.165 8.626 1.00 28.68 99 SER A C 1
ATOM 714 O O . SER A 1 92 ? 14.511 15.431 8.136 1.00 28.31 99 SER A O 1
ATOM 717 N N . CYS A 1 93 ? 13.283 17.314 8.067 1.00 28.35 100 CYS A N 1
ATOM 718 C CA . CYS A 1 93 ? 13.832 17.768 6.791 1.00 31.17 100 CYS A CA 1
ATOM 719 C C . CYS A 1 93 ? 13.679 16.692 5.727 1.00 31.92 100 CYS A C 1
ATOM 720 O O . CYS A 1 93 ? 14.657 16.290 5.094 1.00 33.01 100 CYS A O 1
ATOM 723 N N . GLY A 1 94 ? 12.455 16.211 5.540 1.00 30.63 101 GLY A N 1
ATOM 724 C CA . GLY A 1 94 ? 12.236 15.192 4.534 1.00 30.95 101 GLY A CA 1
ATOM 725 C C . GLY A 1 94 ? 10.957 14.413 4.721 1.00 30.40 101 GLY A C 1
ATOM 726 O O . GLY A 1 94 ? 10.437 13.843 3.767 1.00 32.48 101 GLY A O 1
ATOM 727 N N . TYR A 1 95 ? 10.445 14.396 5.949 1.00 28.38 102 TYR A N 1
ATOM 728 C CA . TYR A 1 95 ? 9.226 13.658 6.255 1.00 27.26 102 TYR A CA 1
ATOM 729 C C . TYR A 1 95 ? 8.115 14.531 6.824 1.00 25.29 102 TYR A C 1
ATOM 730 O O . TYR A 1 95 ? 8.360 15.591 7.398 1.00 24.32 102 TYR A O 1
ATOM 739 N N . VAL A 1 96 ? 6.884 14.086 6.642 1.00 26.57 103 VAL A N 1
ATOM 740 C CA . VAL A 1 96 ? 5.766 14.792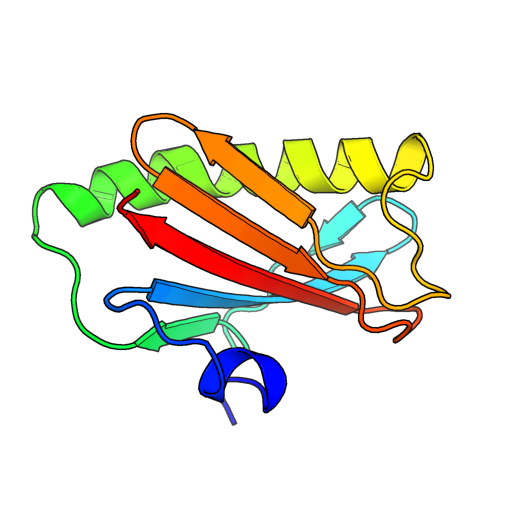 7.228 1.00 27.01 103 VAL A CA 1
ATOM 741 C C . VAL A 1 96 ? 4.878 13.705 7.829 1.00 24.97 103 VAL A C 1
ATOM 742 O O . VAL A 1 96 ? 4.408 12.805 7.132 1.00 22.61 103 VAL A O 1
ATOM 746 N N . TYR A 1 97 ? 4.692 13.775 9.145 1.00 24.16 104 TYR A N 1
ATOM 747 C CA . TYR A 1 97 ? 3.899 12.791 9.884 1.00 22.57 104 TYR A CA 1
ATOM 748 C C . TYR A 1 97 ? 2.450 13.214 10.015 1.00 20.68 104 TYR A C 1
ATOM 749 O O . TYR A 1 97 ? 2.172 14.334 10.432 1.00 20.30 104 TYR A O 1
ATOM 758 N N . ILE A 1 98 ? 1.525 12.330 9.653 1.00 20.54 105 ILE A N 1
ATOM 759 C CA . ILE A 1 98 ? 0.119 12.673 9.789 1.00 21.39 105 ILE A CA 1
ATOM 760 C C . ILE A 1 98 ? -0.732 11.601 10.434 1.00 20.83 105 ILE A C 1
ATOM 761 O O . ILE A 1 98 ? -0.396 10.417 10.451 1.00 17.92 105 ILE A O 1
ATOM 766 N N . ALA A 1 99 ? -1.841 12.061 10.990 1.00 19.25 106 ALA A N 1
ATOM 767 C CA . ALA A 1 99 ? -2.817 11.209 11.642 1.00 22.06 106 ALA A CA 1
ATOM 768 C C . ALA A 1 99 ? -4.177 11.787 11.268 1.00 22.35 106 ALA A C 1
ATOM 769 O O . ALA A 1 99 ? -4.433 12.966 11.492 1.00 22.29 106 ALA A O 1
ATOM 771 N N . VAL A 1 100 ? -5.038 10.960 10.687 1.00 23.13 107 VAL A N 1
ATOM 772 C CA . VAL A 1 100 ? -6.375 11.397 10.287 1.00 23.83 107 VAL A CA 1
ATOM 773 C C . VAL A 1 100 ? -7.419 10.562 11.016 1.00 24.84 107 VAL A C 1
ATOM 774 O O . VAL A 1 100 ? -7.369 9.332 10.984 1.00 25.54 107 VAL A O 1
ATOM 778 N N . TYR A 1 101 ? -8.349 11.231 11.691 1.00 25.81 108 TYR A N 1
ATOM 779 C CA . TYR A 1 101 ? -9.395 10.545 12.438 1.00 27.39 108 TYR A CA 1
ATOM 780 C C . TYR A 1 101 ? -10.700 11.329 12.419 1.00 28.61 108 TYR A C 1
ATOM 781 O O . TYR A 1 101 ? -10.730 12.498 12.050 1.00 29.51 108 TYR A O 1
ATOM 790 N N . PRO A 1 102 ? -11.809 10.684 12.800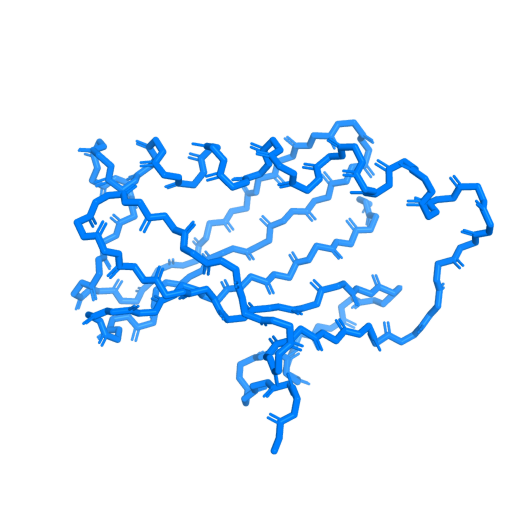 1.00 30.41 109 PRO A N 1
ATOM 791 C CA . PRO A 1 102 ? -13.073 11.428 12.794 1.00 32.34 109 PRO A CA 1
ATOM 792 C C . PRO A 1 102 ? -13.050 12.521 13.861 1.00 33.26 109 PRO A C 1
ATOM 793 O O . PRO A 1 102 ? -12.535 12.328 14.968 1.00 34.14 109 PRO A O 1
ATOM 797 N N . THR A 1 103 ? -13.595 13.678 13.517 1.00 35.53 110 THR A N 1
ATOM 798 C CA . THR A 1 103 ? -13.632 14.795 14.447 1.00 37.65 110 THR A CA 1
ATOM 799 C C . THR A 1 103 ? -14.391 14.421 15.721 1.00 38.90 110 THR A C 1
ATOM 800 O O . THR A 1 103 ? -13.818 14.602 16.821 1.00 39.16 110 THR A O 1
#